Protein AF-Q10YJ5-F1 (afdb_monomer_lite)

pLDDT: mean 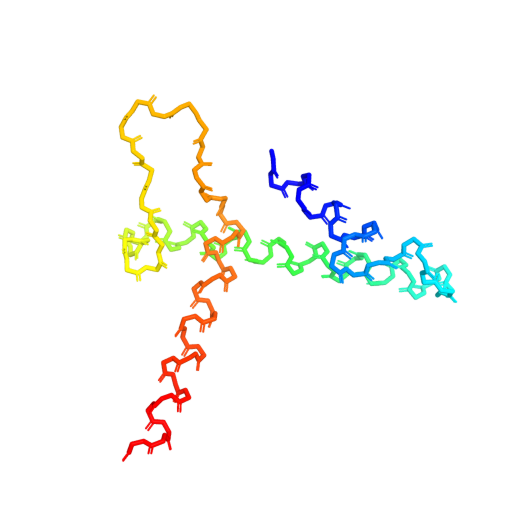86.62, std 6.23, range [57.72, 93.81]

Organism: Trichodesmium erythraeum (strain IMS101) (NCBI:txid203124)

Radius of gyration: 16.06 Å; chains: 1; bounding box: 35×40×41 Å

Structure (mmCIF, N/CA/C/O backbone):
data_AF-Q10YJ5-F1
#
_entry.id   AF-Q10YJ5-F1
#
loop_
_atom_site.group_PDB
_atom_site.id
_atom_site.type_symbol
_atom_site.label_atom_id
_atom_site.label_alt_id
_atom_site.label_comp_id
_atom_site.label_asym_id
_atom_site.label_entity_id
_atom_site.label_seq_id
_atom_site.pdbx_PDB_ins_code
_atom_site.Cartn_x
_atom_site.Cartn_y
_atom_site.Cartn_z
_atom_site.occupancy
_atom_site.B_iso_or_equiv
_atom_site.auth_seq_id
_atom_site.auth_comp_id
_atom_site.auth_asym_id
_atom_site.auth_atom_id
_atom_site.pdbx_PDB_model_num
ATOM 1 N N . MET A 1 1 ? -0.997 12.202 -0.151 1.00 57.72 1 MET A N 1
ATOM 2 C CA . MET A 1 1 ? -2.246 11.626 -0.686 1.00 57.72 1 MET A CA 1
ATOM 3 C C . MET A 1 1 ? -2.409 10.105 -0.501 1.00 57.72 1 MET A C 1
ATOM 5 O O . MET A 1 1 ? -3.524 9.632 -0.627 1.00 57.72 1 MET A O 1
ATOM 9 N N . CYS A 1 2 ? -1.376 9.299 -0.182 1.00 64.19 2 CYS A N 1
ATOM 10 C CA . CYS A 1 2 ? -1.585 7.844 0.001 1.00 64.19 2 CYS A CA 1
ATOM 11 C C . CYS A 1 2 ? -2.126 7.442 1.386 1.00 64.19 2 CYS A C 1
ATOM 13 O O . CYS A 1 2 ? -3.030 6.621 1.475 1.00 64.19 2 CYS A O 1
ATOM 15 N N . ILE A 1 3 ? -1.605 8.057 2.455 1.00 73.38 3 ILE A N 1
ATOM 16 C CA . ILE A 1 3 ? -2.162 7.912 3.812 1.00 73.38 3 ILE A CA 1
ATOM 17 C C . ILE A 1 3 ? -3.602 8.428 3.852 1.00 73.38 3 ILE A C 1
ATOM 19 O O . ILE A 1 3 ? -4.456 7.842 4.496 1.00 73.38 3 ILE A O 1
ATOM 23 N N . GLU A 1 4 ? -3.877 9.500 3.117 1.00 79.00 4 GLU A N 1
ATOM 24 C CA . GLU A 1 4 ? -5.209 10.086 3.008 1.00 79.00 4 GLU A CA 1
ATOM 25 C C . GLU A 1 4 ? -6.212 9.142 2.337 1.00 79.00 4 GLU A C 1
ATOM 27 O O . GLU A 1 4 ? -7.303 8.970 2.862 1.00 79.00 4 GLU A O 1
ATOM 32 N N . ALA A 1 5 ? -5.827 8.466 1.248 1.00 76.69 5 ALA A N 1
ATOM 33 C CA . ALA A 1 5 ? -6.661 7.436 0.629 1.00 76.69 5 ALA A CA 1
ATOM 34 C C . ALA A 1 5 ? -6.952 6.274 1.597 1.00 76.69 5 ALA A C 1
ATOM 36 O O . ALA A 1 5 ? -8.110 5.918 1.782 1.00 76.69 5 ALA A O 1
ATOM 37 N N . MET A 1 6 ? -5.930 5.764 2.298 1.00 80.38 6 MET A N 1
ATOM 38 C CA . MET A 1 6 ? -6.107 4.715 3.314 1.00 80.38 6 MET A CA 1
ATOM 39 C C . MET A 1 6 ? -7.052 5.162 4.441 1.00 80.38 6 MET A C 1
ATOM 41 O O . MET A 1 6 ? -7.947 4.424 4.838 1.00 80.38 6 MET A O 1
ATOM 45 N N . LEU A 1 7 ? -6.875 6.382 4.957 1.00 81.88 7 LEU A N 1
ATOM 46 C CA . LEU A 1 7 ? -7.743 6.935 5.997 1.00 81.88 7 LEU A CA 1
ATOM 47 C C . LEU A 1 7 ? -9.168 7.163 5.485 1.00 81.88 7 LEU A C 1
ATOM 49 O O . LEU A 1 7 ? -10.116 6.933 6.229 1.00 81.88 7 LEU A O 1
ATOM 53 N N . SER A 1 8 ? -9.329 7.590 4.233 1.00 84.12 8 SER A N 1
ATOM 54 C CA . SER A 1 8 ? -10.636 7.727 3.589 1.00 84.12 8 SER A CA 1
ATOM 55 C C . SER A 1 8 ? -11.355 6.377 3.511 1.00 84.12 8 SER A C 1
ATOM 57 O O . SER A 1 8 ? -12.512 6.279 3.925 1.00 84.12 8 SER A O 1
ATOM 59 N N . ASP A 1 9 ? -10.646 5.320 3.095 1.00 81.38 9 ASP A N 1
ATOM 60 C CA . ASP A 1 9 ? -11.176 3.954 3.027 1.00 81.38 9 ASP A CA 1
ATOM 61 C C . ASP A 1 9 ? -11.572 3.409 4.399 1.00 81.38 9 ASP A C 1
ATOM 63 O O . ASP A 1 9 ? -12.630 2.795 4.534 1.00 81.38 9 ASP A O 1
ATOM 67 N N . CYS A 1 10 ? -10.769 3.672 5.432 1.00 84.44 10 CYS A N 1
ATOM 68 C CA . CYS A 1 10 ? -11.089 3.286 6.804 1.00 84.44 10 CYS A CA 1
ATOM 69 C C . CYS A 1 10 ? -12.309 4.028 7.368 1.00 84.44 10 CYS A C 1
ATOM 71 O O . CYS A 1 10 ? -12.981 3.487 8.233 1.00 84.44 10 CYS A O 1
ATOM 73 N N . LYS A 1 11 ? -12.608 5.254 6.928 1.00 84.81 11 LYS A N 1
ATOM 74 C CA . LYS A 1 11 ? -13.701 6.057 7.499 1.00 84.81 11 LYS A CA 1
ATOM 75 C C . LYS A 1 11 ? -15.068 5.672 6.942 1.00 84.81 11 LYS A C 1
ATOM 77 O O . LYS A 1 11 ? -15.676 4.733 7.438 1.00 84.81 11 LYS A O 1
ATOM 82 N N . LYS A 1 12 ? -15.540 6.401 5.925 1.00 79.88 12 LYS A N 1
ATOM 83 C CA . LYS A 1 12 ? -16.795 6.158 5.187 1.00 79.88 12 LYS A CA 1
ATOM 84 C C . LYS A 1 12 ? -16.565 5.592 3.786 1.00 79.88 12 LYS A C 1
ATOM 86 O O . LYS A 1 12 ? -17.536 5.340 3.082 1.00 79.88 12 LYS A O 1
ATOM 91 N N . GLY A 1 13 ? -15.304 5.471 3.366 1.00 78.06 13 GLY A N 1
ATOM 92 C CA . GLY A 1 13 ? -14.924 4.894 2.082 1.00 78.06 13 GLY A CA 1
ATOM 93 C C . GLY A 1 13 ? -15.086 3.374 2.080 1.00 78.06 13 GLY A C 1
ATOM 94 O O . GLY A 1 13 ? -16.061 2.849 2.613 1.00 78.06 13 GLY A O 1
ATOM 95 N N . GLY A 1 14 ? -14.125 2.655 1.493 1.00 75.69 14 GLY A N 1
ATOM 96 C CA . GLY A 1 14 ? -14.256 1.223 1.204 1.00 75.69 14 GLY A CA 1
ATOM 97 C C . GLY A 1 14 ? -14.673 0.322 2.376 1.00 75.69 14 GLY A C 1
ATOM 98 O O . GLY A 1 14 ? -15.466 -0.593 2.172 1.00 75.69 14 GLY A O 1
ATOM 99 N N . TYR A 1 15 ? -14.190 0.577 3.596 1.00 81.00 15 TYR A N 1
ATOM 100 C CA . TYR A 1 15 ? -14.428 -0.297 4.755 1.00 81.00 15 TYR A CA 1
ATOM 101 C C . TYR A 1 15 ? -15.512 0.206 5.718 1.00 81.00 15 TYR A C 1
ATOM 103 O O . TYR A 1 15 ? -15.909 -0.541 6.611 1.00 81.00 15 TYR A O 1
ATOM 111 N N . ASN A 1 16 ? -15.981 1.450 5.555 1.00 85.44 16 ASN A N 1
A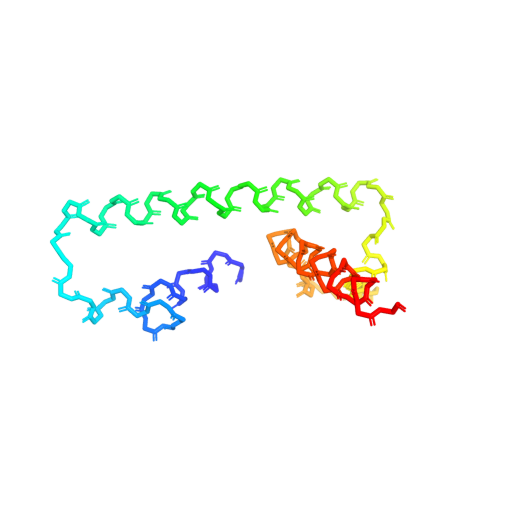TOM 112 C CA . ASN A 1 16 ? -17.005 2.103 6.383 1.00 85.44 16 ASN A CA 1
ATOM 113 C C . ASN A 1 16 ? -16.887 1.817 7.905 1.00 85.44 16 ASN A C 1
ATOM 115 O O . ASN A 1 16 ? -17.872 1.448 8.554 1.00 85.44 16 ASN A O 1
ATOM 119 N N . LEU A 1 17 ? -15.686 1.941 8.493 1.00 85.31 17 LEU A N 1
ATOM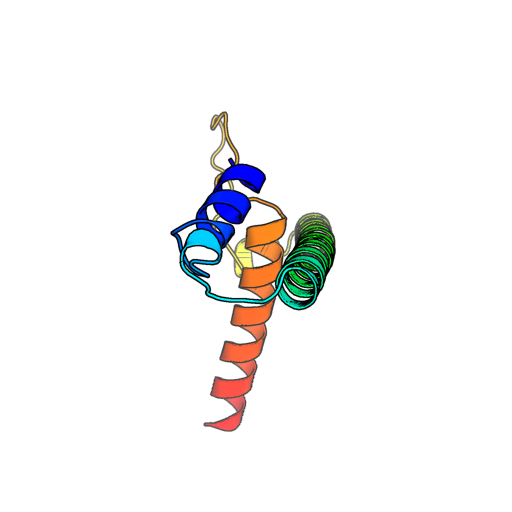 120 C CA . LEU A 1 17 ? -15.475 1.581 9.903 1.00 85.31 17 LEU A CA 1
ATOM 121 C C . LEU A 1 17 ? -16.211 2.527 10.858 1.00 85.31 17 LEU A C 1
ATOM 123 O O . LEU A 1 17 ? -16.608 2.089 11.936 1.00 85.31 17 LEU A O 1
ATOM 127 N N . GLU A 1 18 ? -16.452 3.783 10.459 1.00 84.44 18 GLU A N 1
ATOM 128 C CA . GLU A 1 18 ? -17.235 4.752 11.247 1.00 84.44 18 GLU A CA 1
ATOM 129 C C . GLU A 1 18 ? -18.707 4.335 11.399 1.00 84.44 18 GLU A C 1
ATOM 131 O O . GLU A 1 18 ? -19.327 4.620 12.420 1.00 84.44 18 GLU A O 1
ATOM 136 N N . GLY A 1 19 ? -19.268 3.645 10.400 1.00 83.69 19 GLY A N 1
ATOM 137 C CA . GLY A 1 19 ? -20.614 3.072 10.467 1.00 83.69 19 GLY A CA 1
ATOM 138 C C . GLY A 1 19 ? -20.664 1.692 11.126 1.00 83.69 19 GLY A C 1
ATOM 139 O O . GLY A 1 19 ? -21.752 1.180 11.402 1.00 83.69 19 GLY A O 1
ATOM 140 N N . SER A 1 20 ? -19.510 1.067 11.375 1.00 83.00 20 SER A N 1
ATOM 141 C CA . SER A 1 20 ? -19.458 -0.269 11.957 1.00 83.00 20 SER A CA 1
ATOM 142 C C . SER A 1 20 ? -19.836 -0.226 13.441 1.00 83.00 20 SER A C 1
ATOM 144 O O . SER A 1 20 ? -19.255 0.507 14.234 1.00 83.00 20 SER A O 1
ATOM 146 N N . GLN A 1 21 ? -20.790 -1.063 13.852 1.00 87.31 21 GLN A N 1
ATOM 147 C CA . GLN A 1 21 ? -21.144 -1.263 15.267 1.00 87.31 21 GLN A CA 1
ATOM 148 C C . GLN A 1 21 ? -20.152 -2.223 15.959 1.00 87.31 21 GLN A C 1
ATOM 150 O O . GLN A 1 21 ? -20.524 -3.064 16.779 1.00 87.31 21 GLN A O 1
ATOM 155 N N . ALA A 1 22 ? -18.877 -2.183 15.559 1.00 84.56 22 ALA A N 1
ATOM 156 C CA . ALA A 1 22 ? -17.853 -3.070 16.088 1.00 84.56 22 ALA A CA 1
ATOM 157 C C . ALA A 1 22 ? -17.452 -2.644 17.508 1.00 84.56 22 ALA A C 1
ATOM 159 O O . ALA A 1 22 ? -17.254 -1.467 17.791 1.00 84.56 22 ALA A O 1
ATOM 160 N N . ASN A 1 23 ? -17.279 -3.621 18.401 1.00 92.19 23 ASN A N 1
ATOM 161 C CA . ASN A 1 23 ? -16.704 -3.381 19.725 1.00 92.19 23 ASN A CA 1
ATOM 162 C C . ASN A 1 23 ? -15.296 -2.762 19.584 1.00 92.19 23 ASN A C 1
ATOM 164 O O . ASN A 1 23 ? -14.544 -3.167 18.695 1.00 92.19 23 ASN A O 1
ATOM 168 N N . ILE A 1 24 ? -14.927 -1.844 20.486 1.00 90.31 24 ILE A N 1
ATOM 169 C CA . ILE A 1 24 ? -13.610 -1.189 20.557 1.00 90.31 24 ILE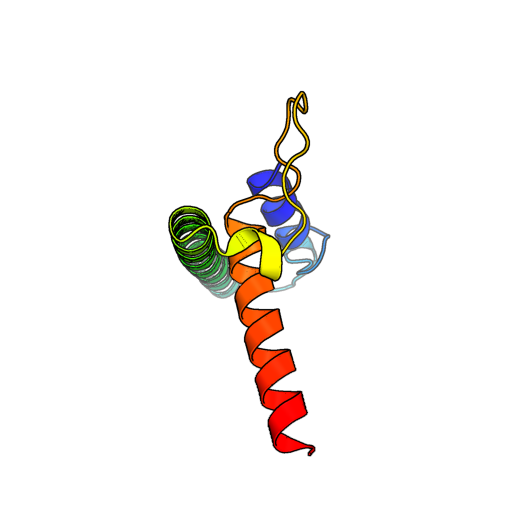 A CA 1
ATOM 170 C C . ILE A 1 24 ? -12.460 -2.184 20.360 1.00 90.31 24 ILE A C 1
ATOM 172 O O . ILE A 1 24 ? -11.580 -1.936 19.542 1.00 90.31 24 ILE A O 1
ATOM 176 N N . GLN A 1 25 ? -12.481 -3.342 21.031 1.00 93.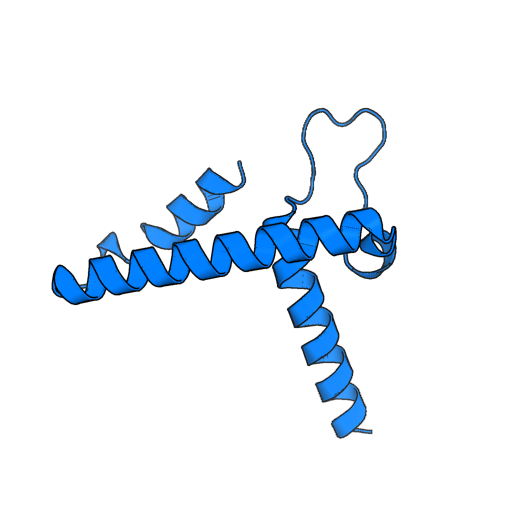31 25 GLN A N 1
ATOM 177 C CA . GLN A 1 25 ? -11.400 -4.326 20.894 1.00 93.31 25 GLN A CA 1
ATOM 178 C C . GLN A 1 25 ? -11.278 -4.862 19.460 1.00 93.31 25 GLN A C 1
ATOM 180 O O . GLN A 1 25 ? -10.175 -5.018 18.936 1.00 93.31 25 GLN A O 1
ATOM 185 N N . ARG A 1 26 ? -12.415 -5.134 18.808 1.00 90.94 26 ARG A N 1
ATOM 186 C CA . ARG A 1 26 ? -12.443 -5.601 17.415 1.00 90.94 26 ARG A CA 1
ATOM 187 C C . ARG A 1 26 ? -11.985 -4.503 16.465 1.00 90.94 26 ARG A C 1
ATOM 189 O O . ARG A 1 26 ? -11.209 -4.793 15.560 1.00 90.94 26 ARG A O 1
ATOM 196 N N . LEU A 1 27 ? -12.434 -3.268 16.684 1.00 90.62 27 LEU A N 1
ATOM 197 C CA . LEU A 1 27 ? -12.055 -2.121 15.865 1.00 90.62 27 LEU A CA 1
ATOM 198 C C . LEU A 1 27 ? -10.544 -1.863 15.938 1.00 90.62 27 LEU A C 1
ATOM 200 O O . LEU A 1 27 ? -9.901 -1.735 14.900 1.00 90.62 27 LEU A O 1
ATOM 204 N N . THR A 1 28 ? -9.962 -1.875 17.139 1.00 91.62 28 THR A N 1
ATOM 205 C CA . THR A 1 28 ? -8.514 -1.706 17.338 1.00 91.62 28 THR A CA 1
ATOM 206 C C . THR A 1 28 ? -7.717 -2.800 16.635 1.00 91.62 28 THR A C 1
ATOM 208 O O . THR A 1 28 ? -6.774 -2.498 15.905 1.00 91.62 28 THR A O 1
ATOM 211 N N . ASN A 1 29 ? -8.120 -4.064 16.794 1.00 93.38 29 ASN A N 1
ATOM 212 C CA . ASN A 1 29 ? -7.453 -5.184 16.127 1.00 93.38 29 ASN A CA 1
ATOM 213 C C . ASN A 1 29 ? -7.531 -5.060 14.598 1.00 93.38 29 ASN A C 1
ATOM 215 O O . ASN A 1 29 ? -6.567 -5.372 13.903 1.00 93.38 29 ASN A O 1
ATOM 219 N N . LEU A 1 30 ? -8.659 -4.580 14.071 1.00 90.50 30 LEU A N 1
ATOM 220 C CA . LEU A 1 30 ? -8.866 -4.410 12.637 1.00 90.50 30 LEU A CA 1
ATOM 221 C C . LEU A 1 30 ? -8.026 -3.258 12.072 1.00 90.50 30 LEU A C 1
ATOM 223 O O . LEU A 1 30 ? -7.365 -3.437 11.054 1.00 90.50 30 LEU A O 1
ATOM 227 N N . ILE A 1 31 ? -7.969 -2.113 12.756 1.00 89.88 31 ILE A N 1
ATOM 228 C CA . ILE A 1 31 ? -7.097 -0.992 12.366 1.00 89.88 31 ILE A CA 1
ATOM 229 C C . ILE A 1 31 ? -5.626 -1.422 12.387 1.00 89.88 31 ILE A C 1
ATOM 231 O O . ILE A 1 31 ? -4.881 -1.101 11.461 1.00 89.88 31 ILE A O 1
ATOM 235 N N . LEU A 1 32 ? -5.211 -2.179 13.406 1.00 92.94 32 LEU A N 1
ATOM 236 C CA . LEU A 1 32 ? -3.852 -2.709 13.491 1.00 92.94 32 LEU A CA 1
ATOM 237 C C . LEU A 1 32 ? -3.542 -3.644 12.315 1.00 92.94 32 LEU A C 1
ATOM 239 O O . LEU A 1 32 ? -2.493 -3.510 11.687 1.00 92.94 32 LEU A O 1
ATOM 243 N N . LEU A 1 33 ? -4.464 -4.550 11.980 1.00 92.00 33 LEU A N 1
ATOM 244 C CA . LEU A 1 33 ? -4.316 -5.452 10.839 1.00 92.00 33 LEU A CA 1
ATOM 245 C C . LEU A 1 33 ? -4.184 -4.678 9.520 1.00 92.00 33 LEU A C 1
ATOM 247 O O . LEU A 1 33 ? -3.287 -4.966 8.727 1.00 92.00 33 LEU A O 1
ATOM 251 N N . VAL A 1 34 ? -5.022 -3.657 9.310 1.00 88.81 34 VAL A N 1
ATOM 252 C CA . VAL A 1 34 ? -4.946 -2.776 8.133 1.00 88.81 34 VAL A CA 1
ATOM 253 C C . VAL A 1 34 ? -3.598 -2.054 8.078 1.00 88.81 34 VAL A C 1
ATOM 255 O O . VAL A 1 34 ? -2.983 -1.992 7.014 1.00 88.81 34 VAL A O 1
ATOM 258 N N . ALA A 1 35 ? -3.087 -1.561 9.209 1.00 90.25 35 ALA A N 1
ATOM 259 C CA . ALA A 1 35 ? -1.786 -0.897 9.269 1.00 90.25 35 ALA A CA 1
ATOM 260 C C . ALA A 1 35 ? -0.623 -1.845 8.915 1.00 90.25 35 ALA A C 1
ATOM 262 O O . ALA A 1 35 ? 0.295 -1.456 8.185 1.00 90.25 35 ALA A O 1
ATOM 263 N N . ILE A 1 36 ? -0.671 -3.097 9.382 1.00 93.06 36 ILE A N 1
ATOM 264 C CA . ILE A 1 36 ? 0.323 -4.127 9.042 1.00 93.06 36 ILE A CA 1
ATOM 265 C C . ILE A 1 36 ? 0.265 -4.448 7.543 1.00 93.06 36 ILE A C 1
ATOM 267 O O . ILE A 1 36 ? 1.297 -4.399 6.871 1.00 93.06 36 ILE A O 1
ATOM 271 N N . ALA A 1 37 ? -0.927 -4.705 6.999 1.00 90.50 37 ALA A N 1
ATOM 272 C CA . ALA A 1 37 ? -1.118 -4.997 5.577 1.00 90.50 37 ALA A CA 1
ATOM 273 C C . ALA A 1 37 ? -0.652 -3.836 4.680 1.00 90.50 37 ALA A C 1
ATOM 275 O O . ALA A 1 37 ? 0.037 -4.047 3.677 1.00 90.50 37 ALA A O 1
ATOM 276 N N . TYR A 1 38 ? -0.952 -2.596 5.082 1.00 88.69 38 TYR A N 1
ATOM 277 C CA . TYR A 1 38 ? -0.481 -1.392 4.402 1.00 88.69 38 TYR A CA 1
ATOM 278 C C . TYR A 1 38 ? 1.045 -1.308 4.383 1.00 88.69 38 TYR A C 1
ATOM 280 O O . TYR A 1 38 ? 1.651 -1.037 3.342 1.00 88.69 38 TYR A O 1
ATOM 288 N N . THR A 1 39 ? 1.677 -1.580 5.523 1.00 92.00 39 THR A N 1
ATOM 289 C CA . THR A 1 39 ? 3.136 -1.557 5.662 1.00 92.00 39 THR A CA 1
ATOM 290 C C . THR A 1 39 ? 3.790 -2.623 4.781 1.00 92.00 39 THR A C 1
ATOM 292 O O . THR A 1 39 ? 4.719 -2.310 4.035 1.00 92.00 39 THR A O 1
ATOM 295 N N . ALA A 1 40 ? 3.267 -3.852 4.789 1.00 93.06 40 ALA A N 1
ATOM 296 C CA . ALA A 1 40 ? 3.753 -4.942 3.942 1.00 93.06 40 ALA A CA 1
ATOM 297 C C . ALA A 1 40 ? 3.664 -4.586 2.446 1.00 93.06 40 ALA A C 1
ATOM 299 O O . ALA A 1 40 ? 4.665 -4.640 1.727 1.00 93.06 40 ALA A O 1
ATOM 300 N N . SER A 1 41 ? 2.501 -4.101 2.004 1.00 91.44 41 SER A N 1
ATOM 301 C CA . SER A 1 41 ? 2.269 -3.678 0.616 1.00 91.44 41 SER A CA 1
ATOM 302 C C . SER A 1 41 ? 3.177 -2.515 0.200 1.00 91.44 41 SER A C 1
ATOM 304 O O . SER A 1 41 ? 3.682 -2.467 -0.923 1.00 91.44 41 SER A O 1
ATOM 306 N N . PHE A 1 42 ? 3.447 -1.571 1.108 1.00 91.75 42 PHE A N 1
ATOM 307 C CA . PHE A 1 42 ? 4.378 -0.473 0.853 1.00 91.75 42 PHE A CA 1
ATOM 308 C C . PHE A 1 42 ? 5.811 -0.968 0.608 1.00 91.75 42 PHE A C 1
ATOM 310 O O . PHE A 1 42 ? 6.470 -0.492 -0.325 1.00 91.75 42 PHE A O 1
ATOM 317 N N . TYR A 1 43 ? 6.298 -1.918 1.414 1.00 93.81 43 TYR A N 1
ATOM 318 C CA . TYR A 1 43 ? 7.611 -2.533 1.205 1.00 93.81 43 TYR A CA 1
ATOM 319 C C . TYR A 1 43 ? 7.664 -3.329 -0.100 1.00 93.81 43 TYR A C 1
ATOM 321 O O . TYR A 1 43 ? 8.635 -3.189 -0.847 1.00 93.81 43 TYR A O 1
ATOM 329 N N . HIS A 1 44 ? 6.611 -4.080 -0.422 1.00 92.31 44 HIS A N 1
ATOM 330 C CA . HIS A 1 44 ? 6.529 -4.834 -1.671 1.00 92.31 44 HIS A CA 1
ATOM 331 C C . HIS A 1 44 ? 6.575 -3.916 -2.903 1.00 92.31 44 HIS A C 1
ATOM 333 O O . HIS A 1 44 ? 7.391 -4.102 -3.806 1.00 92.31 44 HIS A O 1
ATOM 339 N N . GLY A 1 45 ? 5.800 -2.830 -2.904 1.00 91.75 45 GLY A N 1
ATOM 340 C CA . GLY A 1 45 ? 5.849 -1.859 -3.993 1.00 91.75 45 GLY A CA 1
ATOM 341 C C . GLY A 1 45 ? 7.186 -1.123 -4.102 1.00 91.75 45 GLY A C 1
ATOM 342 O O . GLY A 1 45 ? 7.615 -0.792 -5.205 1.00 91.75 45 GLY A O 1
ATOM 343 N N . ASN A 1 46 ? 7.892 -0.889 -2.989 1.00 92.12 46 ASN A N 1
ATOM 344 C CA . ASN A 1 46 ? 9.271 -0.385 -3.031 1.00 92.12 46 ASN A CA 1
ATOM 345 C C . ASN A 1 46 ? 10.226 -1.379 -3.695 1.00 92.12 46 ASN A C 1
ATOM 347 O O . ASN A 1 46 ? 11.087 -0.970 -4.471 1.00 92.12 46 ASN A O 1
ATOM 351 N N . TYR A 1 47 ? 10.083 -2.666 -3.388 1.00 93.19 47 TYR A N 1
ATOM 352 C CA . TYR A 1 47 ? 10.885 -3.726 -3.988 1.00 93.19 47 TYR A CA 1
ATOM 353 C C . TYR A 1 47 ? 10.672 -3.801 -5.507 1.00 93.19 47 TYR A C 1
ATOM 355 O O . TYR A 1 47 ? 11.639 -3.733 -6.261 1.00 93.19 47 TYR A O 1
ATOM 363 N N . ILE A 1 48 ? 9.421 -3.789 -5.970 1.00 90.75 48 ILE A N 1
ATOM 364 C CA . ILE A 1 48 ? 9.080 -3.767 -7.405 1.00 90.75 48 ILE A CA 1
ATOM 365 C C . ILE A 1 48 ? 9.685 -2.563 -8.124 1.00 90.75 48 ILE A C 1
ATOM 367 O O . ILE A 1 48 ? 10.172 -2.678 -9.248 1.00 90.75 48 ILE A O 1
ATOM 371 N N . LYS A 1 49 ? 9.667 -1.393 -7.480 1.00 89.12 49 LYS A N 1
ATOM 372 C CA . LYS A 1 49 ? 10.273 -0.185 -8.046 1.00 89.12 49 LYS A CA 1
ATOM 373 C C . LYS A 1 49 ? 11.782 -0.312 -8.191 1.00 89.12 49 LYS A C 1
ATOM 375 O O . LYS A 1 49 ? 12.314 0.138 -9.198 1.00 89.12 49 LYS A O 1
ATOM 380 N N . LYS A 1 50 ? 12.454 -0.943 -7.224 1.00 91.00 50 LYS A N 1
ATOM 381 C CA . LYS A 1 50 ? 13.896 -1.225 -7.302 1.00 91.00 50 LYS A CA 1
ATOM 382 C C . LYS A 1 50 ? 14.243 -2.223 -8.406 1.00 91.00 50 LYS A C 1
ATOM 384 O O . LYS A 1 50 ? 15.310 -2.107 -8.985 1.00 91.00 50 LYS A O 1
ATOM 389 N N . LEU A 1 51 ? 13.353 -3.170 -8.697 1.00 88.75 51 LEU A N 1
ATOM 390 C CA . LEU A 1 51 ? 13.519 -4.130 -9.792 1.00 88.75 51 LEU A CA 1
ATOM 391 C C . LEU A 1 51 ? 13.257 -3.534 -11.186 1.00 88.75 51 LEU A C 1
ATOM 393 O O . LEU A 1 51 ? 13.413 -4.234 -12.176 1.00 88.75 51 LEU A O 1
ATOM 397 N N . GLU A 1 52 ? 12.794 -2.282 -11.281 1.00 84.25 52 GLU A N 1
ATOM 398 C CA . GLU A 1 52 ? 12.409 -1.613 -12.537 1.00 84.25 52 GLU A CA 1
ATOM 399 C C . GLU A 1 52 ? 11.281 -2.299 -13.342 1.00 84.25 52 GLU A C 1
ATOM 401 O O . GLU A 1 52 ? 10.900 -1.846 -14.427 1.00 84.25 52 GLU A O 1
ATOM 406 N N . CYS A 1 53 ? 10.645 -3.323 -12.768 1.00 83.56 53 CYS A N 1
ATOM 407 C CA . CYS A 1 53 ? 9.502 -4.028 -13.350 1.00 83.56 53 CYS A CA 1
ATOM 408 C C . CYS A 1 53 ? 8.181 -3.251 -13.232 1.00 83.56 53 CYS A C 1
ATOM 410 O O . CYS A 1 53 ? 7.159 -3.699 -13.749 1.00 83.56 53 CYS A O 1
ATOM 412 N N . GLN A 1 54 ? 8.181 -2.070 -12.597 1.00 86.50 54 GLN A N 1
ATOM 413 C CA . GLN A 1 54 ? 6.982 -1.243 -12.414 1.00 86.50 54 GLN A CA 1
ATOM 414 C C . GLN A 1 54 ? 6.229 -1.006 -13.734 1.00 86.50 54 GLN A C 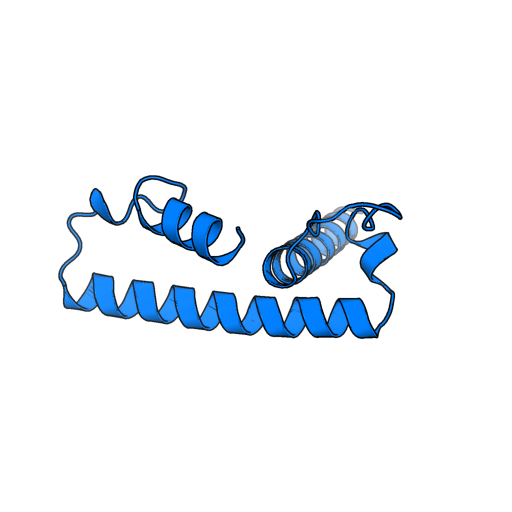1
ATOM 416 O O . GLN A 1 54 ? 5.003 -0.984 -13.726 1.00 86.50 54 GLN A O 1
ATOM 421 N N . ARG A 1 55 ? 6.942 -0.873 -14.861 1.00 88.19 55 ARG A N 1
ATOM 422 C CA . ARG A 1 55 ? 6.355 -0.622 -16.190 1.00 88.19 55 ARG A CA 1
ATOM 423 C C . ARG A 1 55 ? 5.359 -1.695 -16.654 1.00 88.19 55 ARG A C 1
ATOM 425 O O . ARG A 1 55 ? 4.477 -1.379 -17.441 1.00 88.19 55 ARG A O 1
ATOM 432 N N . TYR A 1 56 ? 5.506 -2.930 -16.172 1.00 85.56 56 TYR A N 1
ATOM 433 C CA . TYR A 1 56 ? 4.625 -4.050 -16.517 1.00 85.56 56 TYR A CA 1
ATOM 434 C C . TYR A 1 56 ? 3.385 -4.118 -15.628 1.00 85.56 56 TYR A C 1
ATOM 436 O O . TYR A 1 56 ? 2.385 -4.711 -16.005 1.00 85.56 56 TYR A O 1
ATOM 444 N N . ILE A 1 57 ? 3.451 -3.497 -14.451 1.00 85.75 57 ILE A N 1
ATOM 445 C CA . ILE A 1 57 ? 2.397 -3.557 -13.439 1.00 85.75 57 ILE A CA 1
ATOM 446 C C . ILE A 1 57 ? 1.537 -2.298 -13.502 1.00 85.75 57 ILE A C 1
ATOM 448 O O . ILE A 1 57 ? 0.315 -2.369 -13.416 1.00 85.75 57 ILE A O 1
ATOM 452 N N . CYS A 1 58 ? 2.149 -1.119 -13.635 1.00 87.12 58 CYS A N 1
ATOM 453 C CA . CYS A 1 58 ? 1.428 0.143 -13.605 1.00 87.12 58 CYS A CA 1
ATOM 454 C C . CYS A 1 58 ? 2.031 1.213 -14.510 1.00 87.12 58 CYS A C 1
ATOM 456 O O . CYS A 1 58 ? 3.197 1.172 -14.904 1.00 87.12 58 CYS A O 1
ATOM 458 N N . ARG A 1 59 ? 1.243 2.262 -14.761 1.00 88.38 59 ARG A N 1
ATOM 459 C CA . ARG A 1 59 ? 1.704 3.424 -15.520 1.00 88.38 59 ARG A CA 1
ATOM 460 C C . ARG A 1 59 ? 2.857 4.122 -14.793 1.00 88.38 59 ARG A C 1
ATOM 462 O O . ARG A 1 59 ? 2.802 4.358 -13.582 1.00 88.38 59 ARG A O 1
ATOM 469 N N . LEU A 1 60 ? 3.902 4.464 -15.542 1.00 88.88 60 LEU A N 1
ATOM 470 C CA . LEU A 1 60 ? 5.041 5.219 -15.026 1.00 88.88 60 LEU A CA 1
ATOM 471 C C . LEU A 1 60 ? 4.668 6.689 -14.782 1.00 88.88 60 LEU A C 1
ATOM 473 O O . LEU A 1 60 ? 3.712 7.218 -15.356 1.00 88.88 60 LEU A O 1
ATOM 477 N N . ASN A 1 61 ? 5.429 7.357 -13.914 1.00 87.38 61 ASN A N 1
ATOM 478 C CA . ASN A 1 61 ? 5.285 8.798 -13.723 1.00 87.38 61 ASN A CA 1
ATOM 479 C C . ASN A 1 61 ? 5.818 9.544 -14.945 1.00 87.38 61 ASN A C 1
ATOM 481 O O . ASN A 1 61 ? 6.910 9.248 -15.422 1.00 87.38 61 ASN A O 1
ATOM 485 N N . GLU A 1 62 ? 5.054 10.528 -15.416 1.00 89.38 62 GLU A N 1
ATOM 486 C CA . GLU A 1 62 ? 5.482 11.384 -16.520 1.00 89.38 62 GLU A CA 1
ATOM 487 C C . GLU A 1 62 ? 6.610 12.329 -16.083 1.00 89.38 62 GLU A C 1
ATOM 489 O O . GLU A 1 62 ? 6.583 12.832 -14.949 1.00 89.38 62 GLU A O 1
ATOM 494 N N . PRO A 1 63 ? 7.574 12.614 -16.975 1.00 86.50 63 PRO A N 1
ATOM 495 C CA . PRO A 1 63 ? 8.570 13.644 -16.722 1.00 86.50 63 PRO A CA 1
ATOM 496 C C . PRO A 1 63 ? 7.880 15.001 -16.504 1.00 86.50 63 PRO A C 1
ATOM 498 O O . PRO A 1 63 ? 6.961 15.366 -17.232 1.00 86.50 63 PRO A O 1
ATOM 501 N N . GLY A 1 64 ? 8.298 15.734 -15.468 1.00 87.19 64 GLY A N 1
ATOM 502 C CA . GLY A 1 64 ? 7.742 17.049 -15.108 1.00 87.19 64 GLY A CA 1
ATOM 503 C C . GLY A 1 64 ? 6.545 17.027 -14.148 1.00 87.19 64 GLY A C 1
ATOM 504 O O . GLY A 1 64 ? 6.098 18.083 -13.702 1.00 87.19 64 GLY A O 1
ATOM 505 N N . ARG A 1 65 ? 6.032 15.851 -13.767 1.00 87.25 65 ARG A N 1
ATOM 506 C CA . ARG A 1 65 ? 4.938 15.759 -12.791 1.00 87.25 65 ARG A CA 1
ATOM 507 C C . ARG A 1 65 ? 5.449 15.966 -11.358 1.00 87.25 65 ARG A C 1
ATOM 509 O O . ARG A 1 65 ? 6.354 15.262 -10.918 1.00 87.25 65 ARG A O 1
ATOM 516 N N . ARG A 1 66 ? 4.818 16.881 -10.609 1.00 85.31 66 ARG A N 1
ATOM 517 C CA . ARG A 1 66 ? 5.157 17.173 -9.199 1.00 85.31 66 ARG A CA 1
ATOM 518 C C . ARG A 1 66 ? 4.824 16.012 -8.257 1.00 85.31 66 ARG A C 1
ATOM 520 O O . ARG A 1 66 ? 5.638 15.645 -7.417 1.00 85.31 66 ARG A O 1
ATOM 527 N N . ASP A 1 67 ? 3.645 15.417 -8.430 1.00 84.38 67 ASP A N 1
ATOM 528 C CA . ASP A 1 67 ? 3.152 14.331 -7.583 1.00 84.38 67 ASP A CA 1
ATOM 529 C C . ASP A 1 67 ? 3.210 12.978 -8.287 1.00 84.38 67 ASP A C 1
ATOM 531 O O . ASP A 1 67 ? 2.825 12.833 -9.450 1.00 84.38 67 ASP A O 1
ATOM 535 N N . ARG A 1 68 ? 3.625 11.942 -7.554 1.00 83.38 68 ARG A N 1
ATOM 536 C CA . ARG A 1 68 ? 3.614 10.562 -8.058 1.00 83.38 68 ARG A CA 1
ATOM 537 C C . ARG A 1 68 ? 2.175 10.136 -8.390 1.00 83.38 68 ARG A C 1
ATOM 539 O O . ARG A 1 68 ? 1.282 10.333 -7.574 1.00 83.38 68 ARG A O 1
ATOM 546 N N . ARG A 1 69 ? 1.961 9.498 -9.549 1.00 85.62 69 ARG A N 1
ATOM 547 C CA . ARG A 1 69 ? 0.672 8.902 -9.954 1.00 85.62 69 ARG A CA 1
ATOM 548 C C . ARG A 1 69 ? 0.263 7.764 -9.030 1.00 85.62 69 ARG A C 1
ATOM 550 O O . ARG A 1 69 ? -0.866 7.733 -8.563 1.00 85.62 69 ARG A O 1
ATOM 557 N N . HIS A 1 70 ? 1.201 6.860 -8.758 1.00 87.19 70 HIS A N 1
ATOM 558 C CA . HIS A 1 70 ? 0.964 5.692 -7.920 1.00 87.19 70 HIS A CA 1
ATOM 559 C C . HIS A 1 70 ? 1.931 5.676 -6.739 1.00 87.19 70 HIS A C 1
ATOM 561 O O . HIS A 1 70 ? 3.161 5.784 -6.884 1.00 87.19 70 HIS A O 1
ATOM 567 N N . SER A 1 71 ? 1.362 5.542 -5.546 1.00 87.88 71 SER A N 1
ATOM 568 C CA . SER A 1 71 ? 2.126 5.309 -4.328 1.00 87.88 71 SER A CA 1
ATOM 569 C C . SER A 1 71 ? 2.786 3.931 -4.359 1.00 87.88 71 SER A C 1
ATOM 571 O O . SER A 1 71 ? 2.419 3.066 -5.148 1.00 87.88 71 SER A O 1
ATOM 573 N N . ASN A 1 72 ? 3.774 3.710 -3.494 1.00 88.75 72 ASN A N 1
ATOM 574 C CA . ASN A 1 72 ? 4.396 2.388 -3.388 1.00 88.75 72 ASN A CA 1
ATOM 575 C C . ASN A 1 72 ? 3.384 1.350 -2.890 1.00 88.75 72 ASN A C 1
ATOM 577 O O . ASN A 1 72 ? 3.330 0.262 -3.434 1.00 88.75 72 ASN A O 1
ATOM 581 N N . PHE A 1 73 ? 2.529 1.727 -1.937 1.00 88.31 73 PHE A N 1
ATOM 582 C CA . PHE A 1 73 ? 1.425 0.888 -1.477 1.00 88.31 73 PHE A CA 1
ATOM 583 C C . PHE A 1 73 ? 0.528 0.420 -2.632 1.00 88.31 73 PHE A C 1
ATOM 585 O O . PHE A 1 73 ? 0.311 -0.775 -2.791 1.00 88.31 73 PHE A O 1
ATOM 592 N N . TRP A 1 74 ? 0.078 1.352 -3.480 1.00 87.75 74 TRP A N 1
ATOM 593 C CA . TRP A 1 74 ? -0.782 1.029 -4.617 1.00 87.75 74 TRP A CA 1
ATOM 594 C C . TRP A 1 74 ? -0.083 0.079 -5.590 1.00 87.75 74 TRP A C 1
ATOM 596 O O . TRP A 1 74 ? -0.683 -0.889 -6.036 1.00 87.75 74 TRP A O 1
ATOM 606 N N . VAL A 1 75 ? 1.203 0.318 -5.878 1.00 90.12 75 VAL A N 1
ATOM 607 C CA . VAL A 1 75 ? 1.996 -0.570 -6.744 1.00 90.12 75 VAL A CA 1
ATOM 608 C C . VAL A 1 75 ? 2.117 -1.974 -6.150 1.00 90.12 75 VAL A C 1
ATOM 610 O O . VAL A 1 75 ? 2.015 -2.931 -6.904 1.00 90.12 75 VAL A O 1
ATOM 613 N N . GLY A 1 76 ? 2.302 -2.093 -4.831 1.00 90.56 76 GLY A N 1
ATOM 614 C CA . GLY A 1 76 ? 2.420 -3.384 -4.150 1.00 90.56 76 GLY A CA 1
ATOM 615 C C . GLY A 1 76 ? 1.117 -4.185 -4.105 1.00 90.56 76 GLY A C 1
ATOM 616 O O . GLY A 1 76 ? 1.138 -5.383 -4.343 1.00 90.56 76 GLY A O 1
ATOM 617 N N . ILE A 1 77 ? -0.028 -3.540 -3.870 1.00 88.75 77 ILE A N 1
ATOM 618 C CA . ILE A 1 77 ? -1.326 -4.236 -3.950 1.00 88.75 77 ILE A CA 1
ATOM 619 C C . ILE A 1 77 ? -1.640 -4.632 -5.393 1.00 88.75 77 ILE A C 1
ATOM 621 O O . ILE A 1 77 ? -2.076 -5.748 -5.671 1.00 88.75 77 ILE A O 1
ATOM 625 N N . TYR A 1 78 ? -1.430 -3.712 -6.334 1.00 89.31 78 TYR A N 1
ATOM 626 C CA . TYR A 1 78 ? -1.812 -3.942 -7.721 1.00 89.31 78 TYR A CA 1
ATOM 627 C C . TYR A 1 78 ? -0.964 -5.031 -8.387 1.00 89.31 78 TYR A C 1
ATOM 629 O O . TYR A 1 78 ? -1.463 -5.756 -9.245 1.00 89.31 78 TYR A O 1
ATOM 637 N N . SER A 1 79 ? 0.298 -5.190 -7.978 1.00 89.00 79 SER A N 1
ATOM 638 C CA . SER A 1 79 ? 1.139 -6.292 -8.445 1.00 89.00 79 SER A CA 1
ATOM 639 C C . SER A 1 79 ? 0.633 -7.656 -7.998 1.00 89.00 79 SER A C 1
ATOM 641 O O . SER A 1 79 ? 0.649 -8.584 -8.799 1.00 89.00 79 SER A O 1
ATOM 643 N N . GLU A 1 80 ? 0.162 -7.788 -6.755 1.00 88.44 80 GLU A N 1
ATOM 644 C CA . GLU A 1 80 ? -0.407 -9.050 -6.268 1.00 88.44 80 GLU A CA 1
ATOM 645 C C . GLU A 1 80 ? -1.680 -9.413 -7.038 1.00 88.44 80 GLU A C 1
ATOM 647 O O . GLU A 1 80 ? -1.824 -10.545 -7.496 1.00 88.44 80 GLU A O 1
ATOM 652 N N . LEU A 1 81 ? -2.558 -8.433 -7.272 1.00 89.00 81 LEU A N 1
ATOM 653 C CA . LEU A 1 81 ? -3.750 -8.593 -8.112 1.00 89.00 81 LEU A CA 1
ATOM 654 C C . LEU A 1 81 ? -3.410 -9.064 -9.529 1.00 89.00 81 LEU A C 1
ATOM 656 O O . LEU A 1 81 ? -4.081 -9.949 -10.055 1.00 89.00 81 LEU A O 1
ATOM 660 N N . TRP A 1 82 ? -2.358 -8.509 -10.132 1.00 87.56 82 TRP A N 1
ATOM 661 C CA . TRP A 1 82 ? -1.881 -8.927 -11.451 1.00 87.56 82 TRP A CA 1
ATOM 662 C C . TRP A 1 82 ? -1.426 -10.387 -11.479 1.00 87.56 82 TRP A C 1
ATOM 664 O O . TRP A 1 82 ? -1.761 -11.113 -12.412 1.00 87.56 82 TRP A O 1
ATOM 674 N N . VAL A 1 83 ? -0.686 -10.825 -10.457 1.00 87.56 83 VAL A N 1
ATOM 675 C CA . VAL A 1 83 ? -0.223 -12.216 -10.341 1.00 87.56 83 VAL A CA 1
ATOM 676 C C . VAL A 1 83 ? -1.402 -13.163 -10.129 1.00 87.56 83 VAL A C 1
ATOM 678 O O . VAL A 1 83 ? -1.485 -14.186 -10.803 1.00 87.56 83 VAL A O 1
ATOM 681 N N . LEU A 1 84 ? -2.343 -12.809 -9.250 1.00 89.50 84 LEU A N 1
ATOM 682 C CA . LEU A 1 84 ? -3.555 -13.596 -9.008 1.00 89.50 84 LEU A CA 1
ATOM 683 C C . LEU A 1 84 ? -4.396 -13.750 -10.278 1.00 89.50 84 LEU A C 1
ATOM 685 O O . LEU A 1 84 ? -4.810 -14.860 -10.603 1.00 89.50 84 LEU A O 1
ATOM 689 N N . ALA A 1 85 ? -4.610 -12.657 -11.013 1.00 88.25 85 ALA A N 1
ATOM 690 C CA . ALA A 1 85 ? -5.330 -12.690 -12.281 1.00 88.25 85 ALA A CA 1
ATOM 691 C C . ALA A 1 85 ? -4.602 -13.549 -13.325 1.00 88.25 85 ALA A C 1
ATOM 693 O O . ALA A 1 85 ? -5.241 -14.329 -14.024 1.00 88.25 85 ALA A O 1
ATOM 694 N N . GLY A 1 86 ? -3.273 -13.441 -13.406 1.00 88.88 86 GLY A N 1
ATOM 695 C CA . GLY A 1 86 ? -2.456 -14.269 -14.292 1.00 88.88 86 GLY A CA 1
ATOM 696 C C . GLY A 1 86 ? -2.584 -15.760 -13.983 1.00 88.88 86 GLY A C 1
ATOM 697 O O . GLY A 1 86 ? -2.865 -16.539 -14.887 1.00 88.88 86 GLY A O 1
ATOM 698 N N . ASN A 1 87 ? -2.452 -16.145 -12.712 1.00 91.12 87 ASN A N 1
ATOM 699 C CA . ASN A 1 87 ? -2.597 -17.539 -12.282 1.00 91.12 87 ASN A CA 1
ATOM 700 C C . ASN A 1 87 ? -3.997 -18.080 -12.593 1.00 91.12 87 ASN A C 1
ATOM 702 O O . ASN A 1 87 ? -4.125 -19.144 -13.185 1.00 91.12 87 ASN A O 1
ATOM 706 N N . TYR A 1 88 ? -5.036 -17.302 -12.282 1.00 91.50 88 TYR A N 1
ATOM 707 C CA . TYR A 1 88 ? -6.418 -17.677 -12.580 1.00 91.50 88 TYR A CA 1
ATOM 708 C C . TYR A 1 88 ? -6.656 -17.919 -14.077 1.00 91.50 88 TYR A C 1
ATOM 710 O O . TYR A 1 88 ? -7.379 -18.836 -14.450 1.00 91.50 88 TYR A O 1
ATOM 718 N N . LEU A 1 89 ? -6.048 -17.108 -14.947 1.00 88.94 89 LEU A N 1
ATOM 719 C CA . LEU A 1 89 ? -6.153 -17.292 -16.394 1.00 88.94 89 LEU A CA 1
ATOM 720 C C . LEU A 1 89 ? -5.394 -18.529 -16.882 1.00 88.94 89 LEU A C 1
ATOM 722 O O . LEU A 1 89 ? -5.875 -19.186 -17.798 1.00 88.94 89 LEU A O 1
ATOM 726 N N . VAL A 1 90 ? -4.242 -18.850 -16.287 1.00 88.94 90 VAL A N 1
ATOM 727 C CA . VAL A 1 90 ? -3.492 -20.077 -16.606 1.00 88.94 90 VAL A CA 1
ATOM 728 C C . VAL A 1 90 ? -4.292 -21.320 -16.226 1.00 88.94 90 VAL A C 1
ATOM 730 O O . VAL A 1 90 ? -4.325 -22.260 -17.005 1.00 88.94 90 VAL A O 1
ATOM 733 N N . ASP A 1 91 ? -4.984 -21.306 -15.087 1.00 84.81 91 ASP A N 1
ATOM 734 C CA . ASP A 1 91 ? -5.785 -22.449 -14.625 1.00 84.81 91 ASP A CA 1
ATOM 735 C C . ASP A 1 91 ? -7.041 -22.714 -15.486 1.00 84.81 91 ASP A C 1
ATOM 737 O O . ASP A 1 91 ? -7.651 -23.778 -15.385 1.00 84.81 91 ASP A O 1
ATOM 741 N N . ILE A 1 92 ? -7.455 -21.748 -16.314 1.00 80.38 92 ILE A N 1
ATOM 742 C CA . ILE A 1 92 ? -8.626 -21.853 -17.202 1.00 80.38 92 ILE A CA 1
ATOM 743 C C . ILE A 1 92 ? -8.267 -22.386 -18.599 1.00 80.38 92 ILE A C 1
ATOM 745 O O . ILE A 1 92 ? -9.160 -22.862 -19.306 1.00 80.38 92 ILE A O 1
ATOM 749 N N . VAL A 1 93 ? -7.000 -22.288 -19.010 1.00 62.56 93 VAL A N 1
ATOM 750 C CA . VAL A 1 93 ? -6.506 -22.662 -20.351 1.00 62.56 93 VAL A CA 1
ATOM 751 C C . VAL A 1 93 ? -5.963 -24.084 -20.351 1.00 62.56 93 VAL A C 1
ATOM 753 O O . VAL A 1 93 ? -6.299 -24.818 -21.309 1.00 62.56 93 VAL A O 1
#

Secondary structure (DSSP, 8-state):
-HHHHHHHHHHTSTT-GGG----HHHHHHHHHHHHHHHHHHHHHHHHHHHTTTHHHHSPPPPTT-SS-SS-HHHHHHHHHHHHHHHHHHHHH-

Sequence (93 aa):
MCIEAMLSDCKKGGYNLEGSQANIQRLTNLILLVAIAYTASFYHGNYIKKLECQRYICRLNEPGRRDRRHSNFWVGIYSELWVLAGNYLVDIV

Foldseek 3Di:
DVVVVLVCCCPCNVPNVVPDPDDPVVSVVVVVVSVVLLVVLLVQLVVCVVVVVLVVQDDADDPPDPDGPDHSSRSSVSVVVVVVVVVVVVVVD